Protein AF-A0A8C5TDH5-F1 (afdb_monomer)

Sequence (69 aa):
IKSSSPVPAGFRNLLEGLAREVLREQPTDIVAFAAEYFQRLLEQREGECPCPAPTPTLPSPHQASLVCP

Structure (mmCIF, N/CA/C/O backbone):
data_AF-A0A8C5TDH5-F1
#
_entry.id   AF-A0A8C5TDH5-F1
#
loop_
_atom_site.group_PDB
_atom_site.id
_atom_site.type_symbol
_atom_site.label_atom_id
_atom_site.label_alt_id
_atom_site.label_comp_id
_atom_site.label_asym_id
_atom_site.label_entity_id
_atom_site.label_seq_id
_atom_site.pdbx_PDB_ins_code
_atom_site.Cartn_x
_atom_site.Cartn_y
_atom_site.Cartn_z
_atom_site.occupancy
_atom_site.B_iso_or_equiv
_atom_site.auth_seq_id
_atom_site.auth_comp_id
_atom_site.auth_asym_id
_atom_site.auth_atom_id
_atom_site.pdbx_PDB_model_num
ATOM 1 N N . ILE A 1 1 ? 8.411 -29.340 -11.940 1.00 57.81 1 ILE A N 1
ATOM 2 C CA . ILE A 1 1 ? 8.198 -28.084 -12.700 1.00 57.81 1 ILE A CA 1
ATOM 3 C C . ILE A 1 1 ? 8.549 -26.941 -11.754 1.00 57.81 1 ILE A C 1
ATOM 5 O O . ILE A 1 1 ? 7.848 -26.772 -10.768 1.00 57.81 1 ILE A O 1
ATOM 9 N N . LYS A 1 2 ? 9.694 -26.267 -11.928 1.00 54.19 2 LYS A N 1
ATOM 10 C CA . LYS A 1 2 ? 10.121 -25.184 -11.025 1.00 54.19 2 LYS A CA 1
ATOM 11 C C . LYS A 1 2 ? 9.671 -23.861 -11.641 1.00 54.19 2 LYS A C 1
ATOM 13 O O . LYS A 1 2 ? 10.332 -23.341 -12.530 1.00 54.19 2 LYS A O 1
ATOM 18 N N . SER A 1 3 ? 8.508 -23.372 -11.226 1.00 58.00 3 SER A N 1
ATOM 19 C CA . SER A 1 3 ? 7.933 -22.095 -11.655 1.00 58.00 3 SER A CA 1
ATOM 20 C C . SER A 1 3 ? 8.689 -20.937 -10.994 1.00 58.00 3 SER A C 1
ATOM 22 O O . SER A 1 3 ? 8.268 -20.415 -9.966 1.00 58.00 3 SER A O 1
ATOM 24 N N . SER A 1 4 ? 9.857 -20.568 -11.527 1.00 62.81 4 SER A N 1
ATOM 25 C CA . SER A 1 4 ? 10.599 -19.394 -11.058 1.00 62.81 4 SER A CA 1
ATOM 26 C C . SER A 1 4 ? 9.991 -18.128 -11.662 1.00 62.81 4 SER A C 1
ATOM 28 O O . SER A 1 4 ? 10.443 -17.659 -12.703 1.00 62.81 4 SER A O 1
ATOM 30 N N . SER A 1 5 ? 8.949 -17.585 -11.037 1.00 73.19 5 SER A N 1
ATOM 31 C CA . SER A 1 5 ? 8.476 -16.230 -11.327 1.00 73.19 5 SER A CA 1
ATOM 32 C C . SER A 1 5 ? 9.422 -15.233 -10.644 1.00 73.19 5 SER A C 1
ATOM 34 O O . SER A 1 5 ? 9.407 -15.155 -9.410 1.00 73.19 5 SER A O 1
ATOM 36 N N . PRO A 1 6 ? 10.289 -14.515 -11.384 1.00 81.38 6 PRO A N 1
ATOM 37 C CA . PRO A 1 6 ? 11.161 -13.523 -10.776 1.00 81.38 6 PRO A CA 1
ATOM 38 C C . PRO A 1 6 ? 10.309 -12.409 -10.172 1.00 81.38 6 PRO A C 1
ATOM 40 O O . PRO A 1 6 ? 9.362 -11.925 -10.791 1.00 81.38 6 PRO A O 1
ATOM 43 N N . VAL A 1 7 ? 10.644 -12.014 -8.947 1.00 86.31 7 VAL A N 1
ATOM 44 C CA . VAL A 1 7 ? 9.977 -10.898 -8.279 1.00 86.31 7 VAL A CA 1
ATOM 45 C C . VAL A 1 7 ? 10.275 -9.618 -9.071 1.00 86.31 7 VAL A C 1
ATOM 47 O O . VAL A 1 7 ? 11.454 -9.331 -9.304 1.00 86.31 7 VAL A O 1
ATOM 50 N N . PRO A 1 8 ? 9.254 -8.848 -9.490 1.00 89.38 8 PRO A N 1
ATOM 51 C CA . PRO A 1 8 ? 9.465 -7.602 -10.212 1.00 89.38 8 PRO A CA 1
ATOM 52 C C . PRO A 1 8 ? 10.339 -6.623 -9.426 1.00 89.38 8 PRO A C 1
ATOM 54 O O . PRO A 1 8 ? 10.240 -6.508 -8.198 1.00 89.38 8 PRO A O 1
ATOM 57 N N . ALA A 1 9 ? 11.186 -5.885 -10.144 1.00 88.44 9 ALA A N 1
ATOM 58 C CA . ALA A 1 9 ? 12.000 -4.840 -9.542 1.00 88.44 9 ALA A CA 1
ATOM 59 C C . ALA A 1 9 ? 11.102 -3.806 -8.840 1.00 88.44 9 ALA A C 1
ATOM 61 O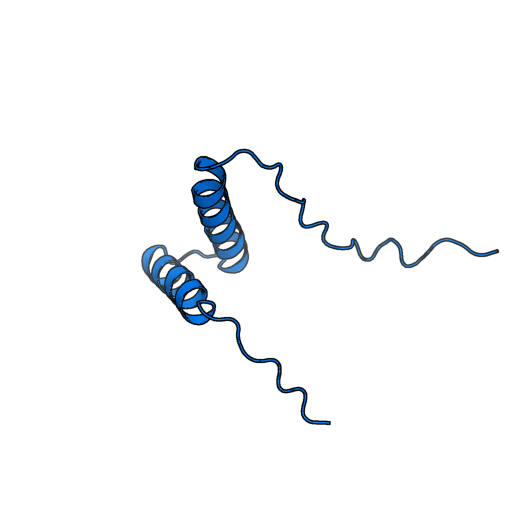 O . ALA A 1 9 ? 10.075 -3.392 -9.371 1.00 88.44 9 ALA A O 1
ATOM 62 N N . GLY A 1 10 ? 11.475 -3.412 -7.621 1.00 88.94 10 GLY A N 1
ATOM 63 C CA . GLY A 1 10 ? 10.712 -2.449 -6.821 1.00 88.94 10 GLY A CA 1
ATOM 64 C C . GLY A 1 10 ? 9.546 -3.033 -6.015 1.00 88.94 10 GLY A C 1
ATOM 65 O O . GLY A 1 10 ? 9.046 -2.336 -5.136 1.00 88.94 10 GLY A O 1
ATOM 66 N N . PHE A 1 11 ? 9.165 -4.305 -6.206 1.00 91.44 11 PHE A N 1
ATOM 67 C CA . PHE A 1 11 ? 8.091 -4.930 -5.416 1.00 91.44 11 PHE A CA 1
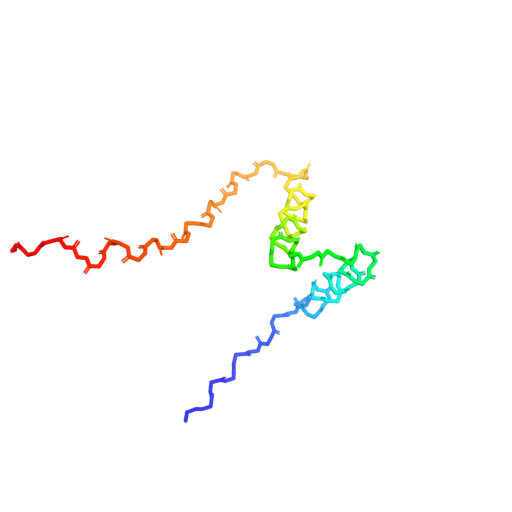ATOM 68 C C . PHE A 1 11 ? 8.401 -4.937 -3.914 1.00 91.44 11 PHE A C 1
ATOM 70 O O . PHE A 1 11 ? 7.543 -4.621 -3.094 1.00 91.44 11 PHE A O 1
ATOM 77 N N . ARG A 1 12 ? 9.659 -5.219 -3.548 1.00 92.94 12 ARG A N 1
ATOM 78 C CA . ARG A 1 12 ? 10.099 -5.165 -2.148 1.00 92.94 12 ARG A CA 1
ATOM 79 C C . ARG A 1 12 ? 9.920 -3.767 -1.550 1.00 92.94 12 ARG A C 1
ATOM 81 O O . ARG A 1 12 ? 9.342 -3.650 -0.481 1.00 92.94 12 ARG A O 1
ATOM 88 N N . ASN A 1 13 ? 10.335 -2.723 -2.267 1.00 94.06 13 ASN A N 1
ATOM 89 C CA . ASN A 1 13 ? 10.197 -1.337 -1.809 1.00 94.06 13 ASN A CA 1
ATOM 90 C C . ASN A 1 13 ? 8.720 -0.952 -1.614 1.00 94.06 13 ASN A C 1
ATOM 92 O O . ASN A 1 13 ? 8.388 -0.215 -0.691 1.00 94.06 13 ASN A O 1
ATOM 96 N N . LEU A 1 14 ? 7.831 -1.474 -2.467 1.00 94.06 14 LEU A N 1
ATOM 97 C CA . LEU A 1 14 ? 6.387 -1.252 -2.384 1.00 94.06 14 LEU A CA 1
ATOM 98 C C . LEU A 1 14 ? 5.797 -1.849 -1.093 1.00 94.06 14 LEU A C 1
ATOM 100 O O . LEU A 1 14 ? 5.031 -1.186 -0.396 1.00 94.06 14 LEU A O 1
ATOM 104 N N . LEU A 1 15 ? 6.204 -3.076 -0.745 1.00 95.88 15 LEU A N 1
ATOM 105 C CA . LEU A 1 15 ? 5.801 -3.735 0.502 1.00 95.88 15 LEU A CA 1
ATOM 106 C C . LEU A 1 15 ? 6.441 -3.100 1.740 1.00 95.88 15 LEU A C 1
ATOM 108 O O . LEU A 1 15 ? 5.781 -2.981 2.767 1.00 9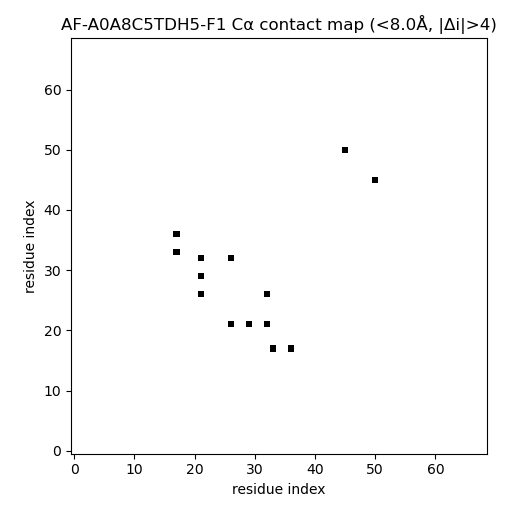5.88 15 LEU A O 1
ATOM 112 N N . GLU A 1 16 ? 7.702 -2.673 1.654 1.00 96.38 16 GLU A N 1
ATOM 113 C CA . GLU A 1 16 ? 8.376 -1.941 2.734 1.00 96.38 16 GLU A CA 1
ATOM 114 C C . GLU A 1 16 ? 7.662 -0.613 3.039 1.00 96.38 16 GLU A C 1
ATOM 116 O O . GLU A 1 16 ? 7.503 -0.260 4.209 1.00 96.38 16 GLU A O 1
ATOM 121 N N . GLY A 1 17 ? 7.186 0.091 2.005 1.00 95.94 17 GLY A N 1
ATOM 122 C CA . GLY A 1 17 ? 6.361 1.291 2.145 1.00 95.94 17 GLY A CA 1
ATOM 123 C C . GLY A 1 17 ? 5.070 1.011 2.910 1.00 95.94 17 GLY A C 1
ATOM 124 O O . GLY A 1 17 ? 4.833 1.625 3.947 1.00 95.94 17 GLY A O 1
ATOM 125 N N . LEU A 1 18 ? 4.293 0.018 2.467 1.00 96.81 18 LEU A N 1
ATOM 126 C CA . LEU A 1 18 ? 3.071 -0.397 3.162 1.00 96.81 18 LEU A CA 1
ATOM 127 C C . LEU A 1 18 ? 3.349 -0.796 4.621 1.00 96.81 18 LEU A C 1
ATOM 129 O O . LEU A 1 18 ? 2.658 -0.345 5.530 1.00 96.81 18 LEU A O 1
ATOM 133 N N . ALA A 1 19 ? 4.371 -1.621 4.860 1.00 96.81 19 ALA A N 1
ATOM 134 C CA . ALA A 1 19 ? 4.701 -2.108 6.197 1.00 96.81 19 ALA A CA 1
ATOM 135 C C . ALA A 1 19 ? 5.052 -0.964 7.159 1.00 96.81 19 ALA A C 1
ATOM 137 O O . ALA A 1 19 ? 4.637 -0.979 8.317 1.00 96.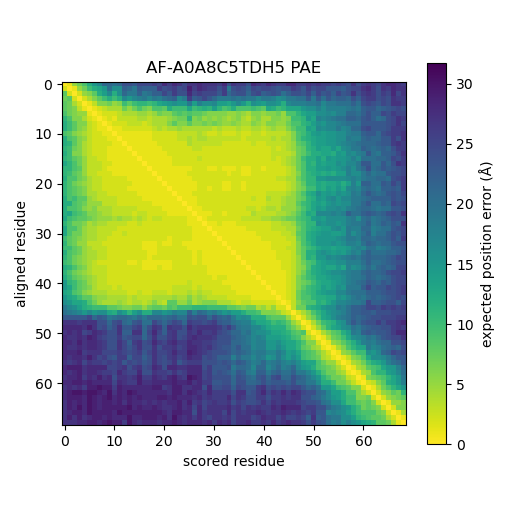81 19 ALA A O 1
ATOM 138 N N . ARG A 1 20 ? 5.783 0.053 6.685 1.00 97.38 20 ARG A N 1
ATOM 139 C CA . ARG A 1 20 ? 6.110 1.243 7.481 1.00 97.38 20 ARG A CA 1
ATOM 140 C C . ARG A 1 20 ? 4.859 2.018 7.890 1.00 97.38 20 ARG A C 1
ATOM 142 O O . ARG A 1 20 ? 4.782 2.475 9.027 1.00 97.38 20 ARG A O 1
ATOM 149 N N . GLU A 1 21 ? 3.907 2.161 6.980 1.00 97.06 21 GLU A N 1
ATOM 150 C CA . GLU A 1 21 ? 2.663 2.894 7.217 1.00 97.06 21 GLU A CA 1
ATOM 151 C C . GLU A 1 21 ? 1.731 2.137 8.172 1.00 97.06 21 GLU A C 1
ATOM 153 O O . GLU A 1 21 ? 1.232 2.722 9.131 1.00 97.06 21 GLU A O 1
ATOM 158 N N . VAL A 1 22 ? 1.614 0.812 8.020 1.00 97.25 22 VAL A N 1
ATOM 159 C CA . VAL A 1 22 ? 0.866 -0.047 8.958 1.00 97.25 22 VAL A CA 1
ATOM 160 C C . VAL A 1 22 ? 1.445 0.037 10.373 1.00 97.25 22 VAL A C 1
ATOM 162 O O . VAL A 1 22 ? 0.695 0.160 11.337 1.00 97.25 22 VAL A O 1
ATOM 165 N N . LEU A 1 23 ? 2.774 0.013 10.522 1.00 96.94 23 LEU A N 1
ATOM 166 C CA . LEU A 1 23 ? 3.415 0.151 11.835 1.00 96.94 23 LEU A CA 1
ATOM 167 C C . LEU A 1 23 ? 3.226 1.545 12.449 1.00 96.94 23 LEU A C 1
ATOM 169 O O . LEU A 1 23 ? 3.266 1.675 13.672 1.00 96.94 23 LEU A O 1
ATOM 173 N N . ARG A 1 24 ? 3.039 2.583 11.624 1.00 96.75 24 ARG A N 1
ATOM 174 C CA . ARG A 1 24 ? 2.831 3.956 12.094 1.00 96.75 24 ARG A CA 1
ATOM 175 C C . ARG A 1 24 ? 1.392 4.197 12.537 1.00 96.75 24 ARG A C 1
ATOM 177 O O . ARG A 1 24 ? 1.186 4.789 13.591 1.00 96.75 24 ARG A O 1
ATOM 184 N N . GLU A 1 25 ? 0.421 3.758 11.741 1.00 96.19 25 GLU A N 1
ATOM 185 C CA . GLU A 1 25 ? -1.000 4.030 11.988 1.00 96.19 25 GLU A CA 1
ATOM 186 C C . GLU A 1 25 ? -1.692 2.949 12.825 1.00 96.19 25 GLU A C 1
ATOM 188 O O . GLU A 1 25 ? -2.749 3.208 13.389 1.00 96.19 25 GLU A O 1
ATOM 193 N N . GLN A 1 26 ? -1.084 1.763 12.950 1.00 97.31 26 GLN A N 1
ATOM 194 C CA . GLN A 1 26 ? -1.650 0.592 13.632 1.00 97.31 26 GLN A CA 1
ATOM 195 C C . GLN A 1 26 ? -3.143 0.371 13.316 1.00 97.31 26 GLN A C 1
ATOM 197 O O . GLN A 1 26 ? -3.973 0.323 14.228 1.00 97.31 26 GLN A O 1
ATOM 202 N N . PRO A 1 27 ? -3.508 0.249 12.026 1.00 96.69 27 PRO A N 1
ATOM 203 C CA . PRO A 1 27 ? -4.896 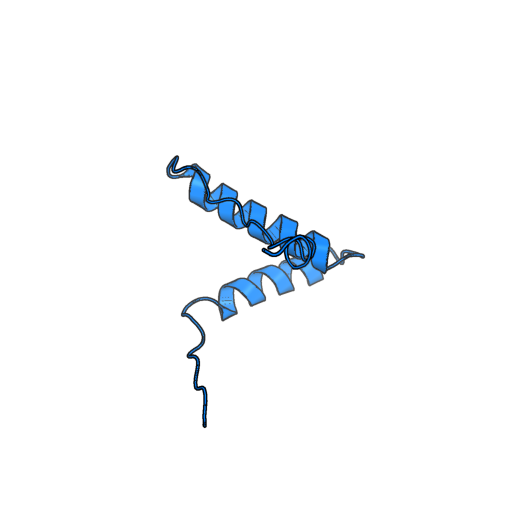0.080 11.62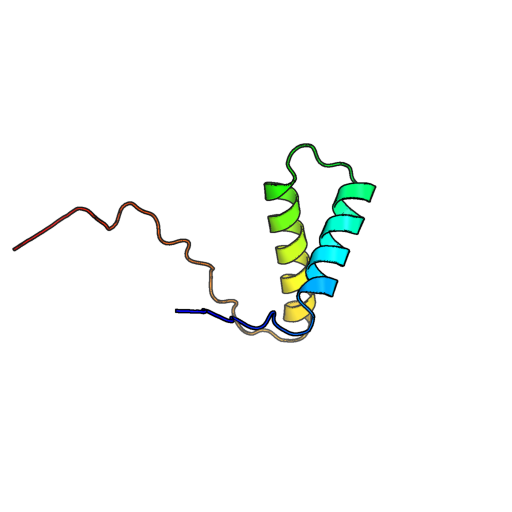9 1.00 96.69 27 PRO A CA 1
ATOM 204 C C . PRO A 1 27 ? -5.446 -1.266 12.115 1.00 96.69 27 PRO A C 1
ATOM 206 O O . PRO A 1 27 ? -4.762 -2.290 12.078 1.00 96.69 27 PRO A O 1
ATOM 209 N N . THR A 1 28 ? -6.718 -1.278 12.509 1.00 96.19 28 THR A N 1
ATOM 210 C CA . THR A 1 28 ? -7.429 -2.509 12.890 1.00 96.19 28 THR A CA 1
ATOM 211 C C . THR A 1 28 ? -7.663 -3.430 11.688 1.00 96.19 28 THR A C 1
ATOM 213 O O . THR A 1 28 ? -7.603 -4.649 11.828 1.00 96.19 28 THR A O 1
ATOM 216 N N . ASP 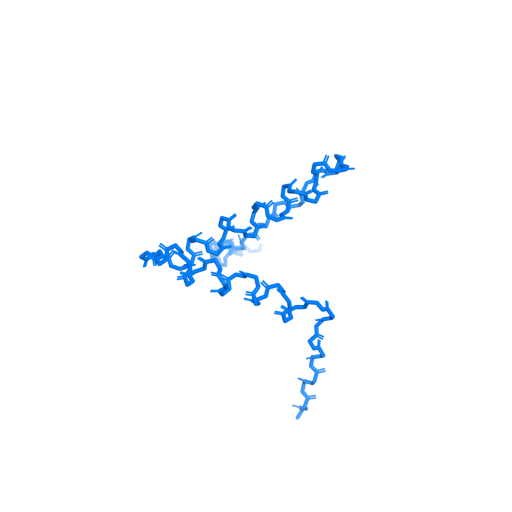A 1 29 ? -7.909 -2.855 10.504 1.00 96.44 29 ASP A N 1
ATOM 217 C CA . ASP A 1 29 ? -8.077 -3.587 9.245 1.00 96.44 29 ASP A CA 1
ATOM 218 C C . ASP A 1 29 ? -6.918 -3.283 8.288 1.00 96.44 29 ASP A C 1
ATOM 220 O O . ASP A 1 29 ? -6.891 -2.274 7.581 1.00 96.44 29 ASP A O 1
ATOM 224 N N . ILE A 1 30 ? -5.939 -4.187 8.278 1.00 94.56 30 ILE A N 1
ATOM 225 C CA . ILE A 1 30 ? -4.731 -4.064 7.456 1.00 94.56 30 ILE A CA 1
ATOM 226 C C . ILE A 1 30 ? -5.055 -4.209 5.961 1.00 94.56 30 ILE A C 1
ATOM 228 O O . ILE A 1 30 ? -4.377 -3.606 5.131 1.00 94.56 30 ILE A O 1
ATOM 232 N N . VAL A 1 31 ? -6.071 -4.997 5.594 1.00 96.19 31 VAL A N 1
ATOM 233 C CA . VAL A 1 31 ? -6.402 -5.260 4.185 1.00 96.19 31 VAL A CA 1
ATOM 234 C C . VAL A 1 31 ? -7.058 -4.031 3.566 1.00 96.19 31 VAL A C 1
ATOM 236 O O . VAL A 1 31 ? -6.639 -3.601 2.490 1.00 96.19 31 VAL A O 1
ATOM 239 N N . ALA A 1 32 ? -8.031 -3.437 4.263 1.00 95.00 32 ALA A N 1
ATOM 240 C CA . ALA A 1 32 ? -8.651 -2.184 3.840 1.00 95.00 32 ALA A CA 1
ATOM 241 C C . ALA A 1 32 ? -7.612 -1.055 3.754 1.00 95.00 32 ALA A C 1
ATOM 243 O O . ALA A 1 32 ? -7.512 -0.385 2.727 1.00 95.00 32 ALA A O 1
ATOM 244 N N . PHE A 1 33 ? -6.756 -0.928 4.775 1.00 96.81 33 PHE A N 1
ATOM 245 C CA . PHE A 1 33 ? -5.671 0.052 4.782 1.00 96.81 33 PHE A CA 1
ATOM 246 C C . PHE A 1 33 ? -4.711 -0.119 3.596 1.00 96.81 33 PHE A C 1
ATOM 248 O O . PHE A 1 33 ? -4.330 0.857 2.955 1.00 96.81 33 PHE A O 1
ATOM 255 N N . ALA A 1 34 ? -4.330 -1.356 3.261 1.00 96.12 34 ALA A N 1
ATOM 256 C CA . ALA A 1 34 ? -3.452 -1.619 2.126 1.00 96.12 34 ALA A CA 1
ATOM 257 C C . ALA A 1 34 ? -4.091 -1.224 0.787 1.00 96.12 34 ALA A C 1
ATOM 259 O O . ALA A 1 34 ? -3.408 -0.660 -0.071 1.00 96.12 34 ALA A O 1
ATOM 260 N N . ALA A 1 35 ? -5.388 -1.496 0.608 1.00 95.75 35 ALA A N 1
ATOM 261 C CA . ALA A 1 35 ? -6.121 -1.094 -0.589 1.00 95.75 35 ALA A CA 1
ATOM 262 C C . ALA A 1 35 ? -6.131 0.434 -0.747 1.00 95.75 35 ALA A C 1
ATOM 264 O O . ALA A 1 35 ? -5.772 0.941 -1.811 1.00 95.75 35 ALA A O 1
ATOM 265 N N . GLU A 1 36 ? -6.447 1.161 0.328 1.00 95.88 36 GLU A N 1
ATOM 266 C CA . GLU A 1 36 ? -6.419 2.626 0.343 1.00 95.88 36 GLU A CA 1
ATOM 267 C C . GLU A 1 36 ? -5.008 3.172 0.088 1.00 95.88 36 GLU A C 1
ATOM 269 O O . GLU A 1 36 ? -4.828 4.055 -0.750 1.00 95.88 36 GLU A O 1
ATOM 274 N N . TYR A 1 37 ? -3.985 2.615 0.743 1.00 95.38 37 TYR A N 1
ATOM 275 C CA . TYR A 1 37 ? -2.590 3.020 0.563 1.00 95.38 37 TYR A CA 1
ATOM 276 C C . TYR A 1 37 ? -2.136 2.895 -0.898 1.00 95.38 37 TYR A C 1
ATOM 278 O O . TYR A 1 37 ? -1.581 3.841 -1.465 1.00 95.38 37 TYR A O 1
ATOM 286 N N . PHE A 1 38 ? -2.397 1.755 -1.546 1.00 95.38 38 PHE A N 1
ATOM 287 C CA . PHE A 1 38 ? -2.036 1.578 -2.953 1.00 95.38 38 PHE A CA 1
ATOM 288 C C . PHE A 1 38 ? -2.871 2.448 -3.887 1.00 95.38 38 PHE A C 1
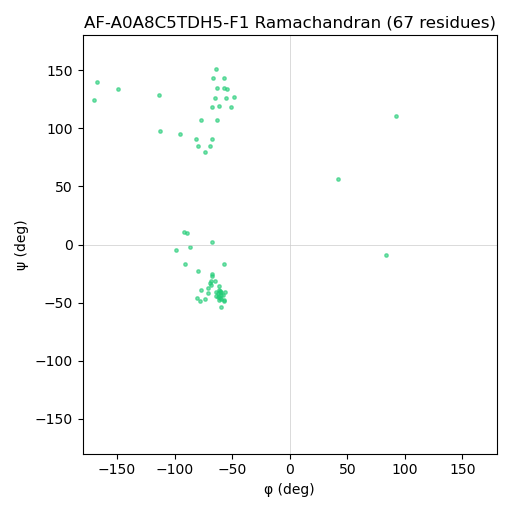ATOM 290 O O . PHE A 1 38 ? -2.330 2.934 -4.879 1.00 95.38 38 PHE A O 1
ATOM 297 N N . GLN A 1 39 ? -4.137 2.708 -3.559 1.00 94.06 39 GLN A N 1
ATOM 298 C CA . GLN A 1 39 ? -4.953 3.654 -4.310 1.00 94.06 39 GLN A CA 1
ATOM 299 C C . GLN A 1 39 ? -4.354 5.067 -4.260 1.00 94.06 39 GLN A C 1
ATOM 301 O O . GLN A 1 39 ? -4.190 5.690 -5.305 1.00 94.06 39 GLN A O 1
ATOM 306 N N . ARG A 1 40 ? -3.908 5.543 -3.090 1.00 92.56 40 ARG A N 1
ATOM 307 C CA . ARG A 1 40 ? -3.197 6.831 -2.975 1.00 92.56 40 ARG A CA 1
ATOM 308 C C . ARG A 1 40 ? -1.909 6.861 -3.794 1.00 92.56 40 ARG A C 1
ATOM 310 O O . ARG A 1 40 ? -1.626 7.860 -4.448 1.00 92.56 40 ARG A O 1
ATOM 317 N N . LEU A 1 41 ? -1.141 5.771 -3.799 1.00 92.62 41 LEU A N 1
ATOM 318 C CA . LEU A 1 41 ? 0.073 5.659 -4.616 1.00 92.62 41 LEU A CA 1
ATOM 319 C C . LEU A 1 41 ? -0.201 5.616 -6.129 1.00 92.62 41 LEU A C 1
ATOM 321 O O . LEU A 1 41 ? 0.700 5.934 -6.909 1.00 92.62 41 LEU A O 1
ATOM 325 N N . LEU A 1 42 ? -1.389 5.177 -6.552 1.00 91.69 42 LEU A N 1
ATOM 326 C CA . LEU A 1 42 ? -1.840 5.241 -7.944 1.00 91.69 42 LEU A CA 1
ATOM 327 C C . LEU A 1 42 ? -2.291 6.660 -8.292 1.00 91.69 42 LEU A C 1
ATOM 329 O O . LEU A 1 42 ? -1.789 7.222 -9.257 1.00 91.69 42 LEU A O 1
ATOM 333 N N . GLU A 1 43 ? -3.120 7.282 -7.453 1.00 88.69 43 GLU A N 1
ATOM 334 C CA . GLU A 1 43 ? -3.567 8.673 -7.612 1.00 88.69 43 GLU A CA 1
ATOM 335 C C . GLU A 1 43 ? -2.378 9.646 -7.697 1.00 88.69 43 GLU A C 1
ATOM 337 O O . GLU A 1 43 ? -2.365 10.539 -8.537 1.00 88.69 43 GLU A O 1
ATOM 342 N N . GLN A 1 44 ? -1.334 9.443 -6.885 1.00 88.12 44 GLN A N 1
ATOM 343 C CA . GLN A 1 44 ? -0.093 10.226 -6.949 1.00 88.12 44 GLN A CA 1
ATOM 344 C C . GLN A 1 44 ? 0.673 10.039 -8.263 1.00 88.12 44 GLN A C 1
ATOM 346 O O . GLN A 1 44 ? 1.352 10.958 -8.703 1.00 88.12 44 GLN A O 1
ATOM 351 N N . ARG A 1 45 ? 0.591 8.859 -8.890 1.00 85.62 45 ARG A N 1
ATOM 352 C CA . ARG A 1 45 ? 1.197 8.615 -10.209 1.00 85.62 45 ARG A CA 1
ATOM 353 C C . ARG A 1 45 ? 0.365 9.223 -11.334 1.00 85.62 45 ARG A C 1
ATOM 355 O O . ARG A 1 45 ? 0.923 9.737 -12.296 1.00 85.62 45 ARG A O 1
ATOM 362 N N . GLU A 1 46 ? -0.956 9.137 -11.219 1.00 77.12 46 GLU A N 1
ATOM 363 C CA . GLU A 1 46 ? -1.922 9.600 -12.221 1.00 77.12 46 GLU A CA 1
ATOM 364 C C . GLU A 1 46 ? -2.146 11.118 -12.171 1.00 77.12 46 GLU A C 1
ATOM 366 O O . GLU A 1 46 ? -2.472 11.726 -13.190 1.00 77.12 46 GLU A O 1
ATOM 371 N N . GLY A 1 47 ? -1.873 11.757 -11.028 1.00 63.03 47 GLY A N 1
ATOM 372 C CA . GLY A 1 47 ? -1.805 13.215 -10.888 1.00 63.03 47 GLY A CA 1
ATOM 373 C C . GLY A 1 47 ? -0.787 13.881 -11.823 1.00 63.03 47 GLY A C 1
ATOM 374 O O . GLY A 1 47 ? -0.901 15.077 -12.082 1.00 63.03 47 GLY A O 1
ATOM 375 N N . GLU A 1 48 ? 0.140 13.104 -12.395 1.00 54.53 48 GLU A N 1
ATOM 376 C CA . GLU A 1 48 ? 1.143 13.558 -13.359 1.00 54.53 48 GLU A CA 1
ATOM 377 C C . GLU A 1 48 ? 0.786 13.273 -14.839 1.00 54.53 48 GLU A C 1
ATOM 379 O O . GLU A 1 48 ? 1.522 13.724 -15.713 1.00 54.53 48 GLU A O 1
ATOM 384 N N . CYS A 1 49 ? -0.314 12.568 -15.167 1.00 49.50 49 CYS A N 1
ATOM 385 C CA . CYS A 1 49 ? -0.799 12.353 -16.550 1.00 49.50 49 CYS A CA 1
ATOM 386 C C . CYS A 1 49 ? -2.215 11.726 -16.576 1.00 49.50 49 CYS A C 1
ATOM 388 O O . CYS A 1 49 ? -2.382 10.614 -16.072 1.00 49.50 49 CYS A O 1
ATOM 390 N N . PRO A 1 50 ? -3.225 12.327 -17.244 1.00 48.75 50 PRO A N 1
ATOM 391 C CA . PRO A 1 50 ? -4.572 11.775 -17.285 1.00 48.75 50 PRO A CA 1
ATOM 392 C C . PRO A 1 50 ? -4.650 10.682 -18.355 1.00 48.75 50 PRO A C 1
ATOM 394 O O . PRO A 1 50 ? -4.936 10.940 -19.523 1.00 48.75 50 PRO A O 1
ATOM 397 N N . CYS A 1 51 ? -4.397 9.440 -17.964 1.00 46.31 51 CYS A N 1
ATOM 398 C CA . CYS A 1 51 ? -4.874 8.274 -18.700 1.00 46.31 51 CYS A CA 1
ATOM 399 C C . CYS A 1 51 ? -5.895 7.561 -17.805 1.00 46.31 51 CYS A C 1
ATOM 401 O O . CYS A 1 51 ? -5.587 7.326 -16.640 1.00 46.31 51 CYS A O 1
ATOM 403 N N . PRO A 1 52 ? -7.112 7.250 -18.290 1.00 53.94 52 PRO A N 1
ATOM 404 C CA . PRO A 1 52 ? -8.142 6.640 -17.458 1.00 53.94 52 PRO A CA 1
ATOM 405 C C . PRO A 1 52 ? -7.649 5.285 -16.943 1.00 53.94 52 PRO A C 1
ATOM 407 O O . PRO A 1 52 ? -7.334 4.394 -17.735 1.00 53.94 52 PRO A O 1
ATOM 410 N N . ALA A 1 53 ? -7.562 5.148 -15.620 1.00 56.25 53 ALA A N 1
ATOM 411 C CA . ALA A 1 53 ? -7.168 3.914 -14.963 1.00 56.25 53 ALA A CA 1
ATOM 412 C C . ALA A 1 53 ? -8.054 2.739 -15.431 1.00 56.25 53 ALA A C 1
ATOM 414 O O . ALA A 1 53 ? -9.283 2.877 -15.468 1.00 56.25 53 ALA A O 1
ATOM 415 N N . PRO A 1 54 ? -7.484 1.567 -15.771 1.00 52.34 54 PRO A N 1
ATOM 416 C CA . PRO A 1 54 ? -8.277 0.362 -15.929 1.00 52.34 54 PRO A CA 1
ATOM 417 C C . PRO A 1 54 ? -8.808 -0.026 -14.548 1.00 52.34 54 PRO A C 1
ATOM 419 O O . PRO A 1 54 ? -8.042 -0.305 -13.626 1.00 52.34 54 PRO A O 1
ATOM 422 N N . THR A 1 55 ? -10.129 -0.040 -14.396 1.00 55.38 55 THR A N 1
ATOM 423 C CA . THR A 1 55 ? -10.795 -0.611 -13.226 1.00 55.38 55 THR A CA 1
ATOM 424 C C . THR A 1 55 ? -10.221 -2.004 -12.937 1.00 55.38 55 THR A C 1
ATOM 426 O O . THR A 1 55 ? -10.229 -2.857 -13.833 1.00 55.38 55 THR A O 1
ATOM 429 N N . PRO A 1 56 ? -9.752 -2.302 -11.708 1.00 57.72 56 PRO A N 1
ATOM 430 C CA . PRO A 1 56 ? -9.518 -3.677 -11.307 1.00 57.72 56 PRO A CA 1
ATOM 431 C C . PRO A 1 56 ? -10.892 -4.335 -11.178 1.00 57.72 56 PRO A C 1
ATOM 433 O O . PRO A 1 56 ? -11.502 -4.360 -10.112 1.00 57.72 56 PRO A O 1
ATOM 436 N N . THR A 1 57 ? -11.423 -4.824 -12.298 1.00 54.88 57 THR A N 1
ATOM 437 C CA . THR A 1 57 ? -12.594 -5.695 -12.296 1.00 54.88 57 THR A CA 1
ATOM 438 C C . THR A 1 57 ? -12.144 -6.988 -11.639 1.00 54.88 57 THR A C 1
ATOM 440 O O . THR A 1 57 ? -11.613 -7.886 -12.289 1.00 54.88 57 THR A O 1
ATOM 443 N N . LEU A 1 58 ? -12.303 -7.053 -10.318 1.00 50.06 58 LEU A N 1
ATOM 444 C CA . LEU A 1 58 ? -12.324 -8.304 -9.587 1.00 50.06 58 LEU A CA 1
ATOM 445 C C . LEU A 1 58 ? -13.352 -9.188 -10.315 1.00 50.06 58 LEU A C 1
ATOM 447 O O . LEU A 1 58 ? -14.508 -8.765 -10.434 1.00 50.06 58 LEU A O 1
ATOM 451 N N . PRO A 1 59 ? -12.978 -10.353 -10.875 1.00 44.62 59 PRO A N 1
ATOM 452 C CA . PRO A 1 59 ? -13.967 -11.228 -11.473 1.00 44.62 59 PRO A CA 1
ATOM 453 C C . PRO A 1 59 ? -14.906 -11.661 -10.350 1.00 44.62 59 PRO A C 1
ATOM 455 O O . PRO A 1 59 ? -14.531 -12.423 -9.459 1.00 44.62 59 PRO A O 1
ATOM 458 N N . SER A 1 60 ? -16.123 -11.120 -10.365 1.00 46.44 60 SER A N 1
ATOM 459 C CA . SER A 1 60 ? -17.195 -11.598 -9.506 1.00 46.44 60 SER A CA 1
ATOM 460 C C . SER A 1 60 ? -17.352 -13.102 -9.770 1.00 46.44 60 SER A C 1
ATOM 462 O O . SER A 1 60 ? -17.522 -13.488 -10.932 1.00 46.44 60 SER A O 1
ATOM 464 N N . PRO A 1 61 ? -17.307 -13.974 -8.745 1.00 51.81 61 PRO A N 1
ATOM 465 C CA . PRO A 1 61 ? -17.395 -15.426 -8.924 1.00 51.81 61 PRO A CA 1
ATOM 466 C C . PRO A 1 61 ? -18.782 -15.880 -9.416 1.00 51.81 61 PRO A C 1
ATOM 468 O O . PRO A 1 61 ? -19.021 -17.068 -9.606 1.00 51.81 61 PRO A O 1
ATOM 471 N 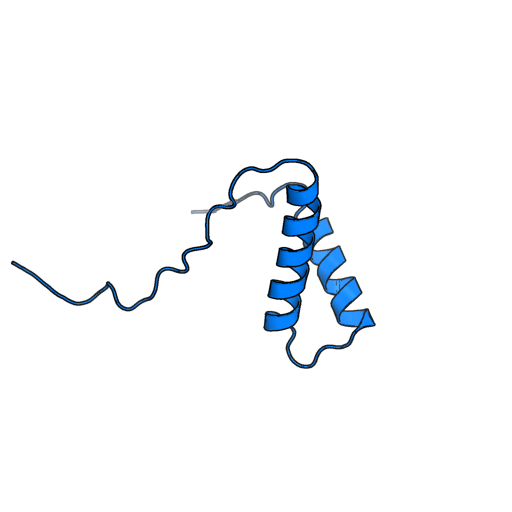N . HIS A 1 62 ? -19.701 -14.942 -9.652 1.00 47.44 62 HIS A N 1
ATOM 472 C CA . HIS A 1 62 ? -21.076 -15.218 -10.038 1.00 47.44 62 HIS A CA 1
ATOM 473 C C . HIS A 1 62 ? -21.321 -15.403 -11.543 1.00 47.44 62 HIS A C 1
ATOM 475 O O . HIS A 1 62 ? -22.442 -15.729 -11.914 1.00 47.44 62 HIS A O 1
ATOM 481 N N . GLN A 1 63 ? -20.308 -15.269 -12.410 1.00 50.75 63 GLN A N 1
ATOM 482 C CA . GLN A 1 63 ? -20.449 -15.584 -13.846 1.00 50.75 63 GLN A CA 1
ATOM 483 C C . GLN A 1 63 ? -20.080 -17.038 -14.205 1.00 50.75 63 GLN A C 1
ATOM 485 O O . GLN A 1 63 ? -19.982 -17.379 -15.379 1.00 50.75 63 GLN A O 1
ATOM 490 N N . ALA A 1 64 ? -19.892 -17.916 -13.213 1.00 50.47 64 ALA A N 1
ATOM 491 C CA . ALA A 1 64 ? -19.655 -19.347 -13.437 1.00 50.47 64 ALA A CA 1
ATOM 492 C C . ALA A 1 64 ? -20.945 -20.195 -13.488 1.00 50.47 64 ALA A C 1
ATOM 494 O O . ALA A 1 64 ? -20.879 -21.423 -13.483 1.00 50.47 64 ALA A O 1
ATOM 495 N N . SER A 1 65 ? -22.129 -19.583 -13.527 1.00 53.53 65 SER A N 1
ATOM 496 C CA . SER A 1 65 ? -23.385 -20.325 -13.633 1.00 53.53 65 SER A CA 1
ATOM 497 C C . SER A 1 65 ? -24.415 -19.504 -14.394 1.00 53.53 65 SER A C 1
ATOM 499 O O . SER A 1 65 ? -24.600 -18.338 -14.066 1.00 53.53 65 SER A O 1
ATOM 501 N N . LEU A 1 66 ? -25.098 -20.153 -15.344 1.00 54.00 66 LEU A N 1
ATOM 502 C CA . LEU A 1 66 ? -26.052 -19.639 -16.343 1.00 54.00 66 LEU A CA 1
ATOM 503 C C . LEU A 1 66 ? -25.368 -19.279 -17.682 1.00 54.00 66 LEU A C 1
ATOM 505 O O . LEU A 1 66 ? -24.647 -18.300 -17.768 1.00 54.00 66 LEU A O 1
ATOM 509 N N . VAL A 1 67 ? -25.568 -19.989 -18.792 1.00 47.78 67 VAL A N 1
ATOM 510 C CA . VAL A 1 67 ? -26.416 -21.154 -19.058 1.00 47.78 67 VAL A CA 1
ATOM 511 C C . VAL A 1 67 ? -25.994 -21.734 -20.425 1.00 47.78 67 VAL A C 1
ATOM 513 O O . VAL A 1 67 ? -25.701 -20.974 -21.345 1.00 47.78 67 VAL A O 1
ATOM 516 N N . CYS A 1 68 ? -25.936 -23.063 -20.549 1.00 34.41 68 CYS A N 1
ATOM 517 C CA . CYS A 1 68 ? -26.063 -23.779 -21.832 1.00 34.41 68 CYS A CA 1
ATOM 518 C C . CYS A 1 68 ? -27.484 -23.541 -22.393 1.00 34.41 68 CYS A C 1
ATOM 520 O O . CYS A 1 68 ? -28.396 -23.383 -21.573 1.00 34.41 68 CYS A O 1
ATOM 522 N N . PRO A 1 69 ? -27.730 -23.547 -23.718 1.00 55.53 69 PRO A N 1
ATOM 523 C CA . PRO A 1 69 ? -27.208 -24.517 -24.690 1.00 55.53 69 PRO A CA 1
ATOM 524 C C . PRO A 1 69 ? -26.377 -23.942 -25.843 1.00 55.53 69 PRO A C 1
ATOM 526 O O . PRO A 1 69 ? -26.480 -22.730 -26.128 1.00 55.53 69 PRO A O 1
#

Mean predicted aligned error: 13.03 Å

Organism: NCBI:txid2593467

Nearest PDB structures (foldseek):
  4zp3-assembly5_J  TM=9.820E-01  e=4.489E-02  Homo sapiens
  5h77-assembly1_B  TM=9.971E-01  e=4.814E-02  Homo sapiens
  4zp3-assembly2_D  TM=9.705E-01  e=4.489E-02  Homo sapiens

Secondary structure (DSSP, 8-state):
-----PPPTTHHHHHHHHHHHHHHH--S-HHHHHHHHHHHHHHHHHTTS--PPPP-----GGGGS----

InterPro domains:
  IPR003117 cAMP-dependent protein kinase regulatory subunit, dimerization-anchoring domain [PF02197] (10-46)
  IPR003117 cAMP-dependent protein kinase regulatory subunit, dimerization-anchoring domain [SM00394] (9-46)
  IPR047579 CABYR/SP17, dimerization domain [cd12100] (7-45)

Foldseek 3Di:
DDPPPDDDPCPVVLVVVLVVVCVVVVDPDSPVSNVVVVVVVVCVVCVVDDDPDDPPPPPDPPVPDDDDD

Solvent-accessible surface area (backbone atoms only — not comparable to full-atom values): 4669 Å² total; per-residue (Å²): 137,84,85,80,75,78,79,62,88,63,52,66,60,54,50,52,52,52,52,54,48,44,73,70,68,62,58,92,52,61,66,63,49,49,54,51,52,52,48,52,60,46,50,64,58,44,76,77,50,95,65,87,76,79,76,85,74,70,80,66,82,71,76,81,62,85,77,86,134

Radius of gyration: 17.45 Å; Cα contacts (8 Å, |Δi|>4): 7; chains: 1; bounding box: 39×42×38 Å

pLDDT: mean 77.01, std 20.58, range [34.41, 97.38]